Protein AF-A0A934LFW0-F1 (afdb_monomer)

Secondary structure (DSSP, 8-state):
-EEEEE------TTS--TT--TT-EEEEEE---TTSEEEEE-TTSSEEEEEGGGEEEE---HHHHHHHHHHH--

Radius of gyration: 11.91 Å; Cα contacts (8 Å, |Δi|>4): 121; chains: 1; bounding box: 32×20×30 Å

Nearest PDB structures (foldseek):
  2ct4-assembly1_A  TM=7.131E-01  e=7.932E-03  Homo sapiens
  6f55-assembly1_A  TM=6.649E-01  e=9.496E-03  Gallus gallus
  1jeg-assembly1_A  TM=6.680E-01  e=1.730E-02  Mus musculus
  1csk-assembly4_D  TM=6.666E-01  e=4.251E-02  Homo sapiens
  2dl5-assembly1_A  TM=6.126E-01  e=2.198E-02  Homo sapiens

Mean predicted aligned error: 2.79 Å

Structure (mmCIF, N/CA/C/O backbone):
data_AF-A0A934LFW0-F1
#
_entry.id   AF-A0A934LFW0-F1
#
loop_
_atom_site.group_PDB
_atom_site.id
_atom_site.type_symbol
_atom_site.label_atom_id
_atom_site.label_alt_id
_atom_site.label_comp_id
_atom_site.label_asym_id
_atom_site.label_entity_id
_atom_site.label_seq_id
_atom_site.pdbx_PDB_ins_code
_atom_site.Cartn_x
_atom_site.Cartn_y
_atom_site.Cartn_z
_atom_site.occupancy
_atom_site.B_iso_or_equiv
_atom_site.auth_seq_id
_atom_site.auth_comp_id
_atom_site.auth_asym_id
_atom_site.auth_atom_id
_atom_site.pdbx_PDB_model_num
ATOM 1 N N . MET A 1 1 ? -12.377 3.282 0.873 1.00 91.38 1 MET A N 1
ATOM 2 C CA . MET A 1 1 ? -10.929 3.088 1.066 1.00 91.38 1 MET A CA 1
ATOM 3 C C . MET A 1 1 ? -10.542 1.770 0.437 1.00 91.38 1 MET A C 1
ATOM 5 O O . MET A 1 1 ? -11.340 0.837 0.498 1.00 91.38 1 MET A O 1
ATOM 9 N N . LYS A 1 2 ? -9.384 1.714 -0.210 1.00 95.25 2 LYS A N 1
ATOM 10 C CA . LYS A 1 2 ? -8.870 0.508 -0.861 1.00 95.25 2 LYS A CA 1
ATOM 11 C C . LYS A 1 2 ? -7.496 0.212 -0.287 1.00 95.25 2 LYS A C 1
ATOM 13 O O . LYS A 1 2 ? -6.763 1.143 0.024 1.00 95.25 2 LYS A O 1
ATOM 18 N N . PHE A 1 3 ? -7.176 -1.066 -0.155 1.00 97.00 3 PHE A N 1
ATOM 19 C CA . PHE A 1 3 ? -5.904 -1.505 0.390 1.00 97.00 3 PHE A CA 1
ATOM 20 C C . PHE A 1 3 ? -5.273 -2.535 -0.526 1.00 97.00 3 PHE A C 1
ATOM 22 O O . PHE A 1 3 ? -5.969 -3.329 -1.167 1.00 97.00 3 PHE A O 1
ATOM 29 N N . VAL A 1 4 ? -3.951 -2.515 -0.555 1.00 98.06 4 VAL A N 1
ATOM 30 C CA . VAL A 1 4 ? -3.138 -3.474 -1.290 1.00 98.06 4 VAL A CA 1
ATOM 31 C C . VAL A 1 4 ? -2.059 -4.036 -0.376 1.00 98.06 4 VAL A C 1
ATOM 33 O O . VAL A 1 4 ? -1.665 -3.386 0.592 1.00 98.06 4 VAL A O 1
ATOM 36 N N . VAL A 1 5 ? -1.592 -5.246 -0.657 1.00 98.19 5 VAL A N 1
ATOM 37 C CA . VAL A 1 5 ? -0.446 -5.852 0.029 1.00 98.19 5 VAL A CA 1
ATOM 38 C C . VAL A 1 5 ? 0.722 -5.929 -0.934 1.00 98.19 5 VAL A C 1
ATOM 40 O O . VAL A 1 5 ? 0.553 -6.400 -2.055 1.00 98.19 5 VAL A O 1
ATOM 43 N N . CYS A 1 6 ? 1.900 -5.484 -0.500 1.00 98.25 6 CYS A N 1
ATOM 44 C CA . CYS A 1 6 ? 3.122 -5.635 -1.286 1.00 98.25 6 CYS A CA 1
ATOM 45 C C . CYS A 1 6 ? 3.508 -7.118 -1.351 1.00 98.25 6 CYS A C 1
ATOM 47 O O . CYS A 1 6 ? 3.750 -7.752 -0.322 1.00 98.25 6 CYS A O 1
ATOM 49 N N . VAL A 1 7 ? 3.554 -7.677 -2.558 1.00 98.06 7 VAL A N 1
ATOM 50 C CA . VAL A 1 7 ? 3.912 -9.084 -2.815 1.00 98.06 7 VAL A CA 1
ATOM 51 C C . VAL A 1 7 ? 5.222 -9.226 -3.586 1.00 98.06 7 VAL A C 1
ATOM 53 O O . VAL A 1 7 ? 5.782 -10.318 -3.644 1.00 98.06 7 VAL A O 1
ATOM 56 N N . SER A 1 8 ? 5.733 -8.130 -4.148 1.00 96.81 8 SER A N 1
ATOM 57 C CA . SER A 1 8 ? 7.016 -8.068 -4.839 1.00 96.81 8 SER A CA 1
ATOM 58 C C . SER A 1 8 ? 7.667 -6.702 -4.640 1.00 96.81 8 SER A C 1
ATOM 60 O O . SER A 1 8 ? 6.987 -5.69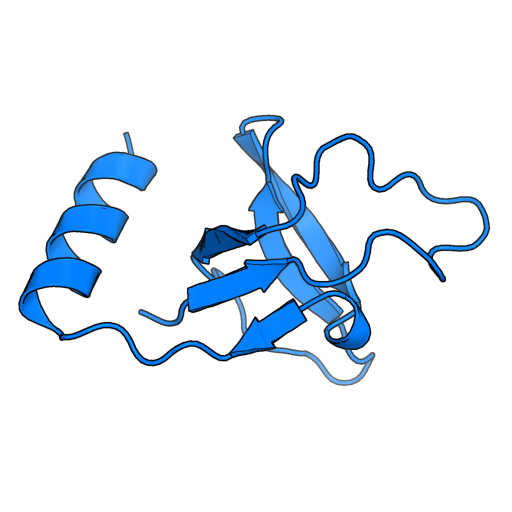6 -4.450 1.00 96.81 8 SER A O 1
ATOM 62 N N . ARG A 1 9 ? 8.998 -6.669 -4.720 1.00 95.00 9 ARG A N 1
ATOM 63 C CA . ARG A 1 9 ? 9.805 -5.438 -4.801 1.00 95.00 9 ARG A CA 1
ATOM 64 C C . ARG A 1 9 ? 10.680 -5.404 -6.055 1.00 95.00 9 ARG A C 1
ATOM 66 O O . ARG A 1 9 ? 11.613 -4.614 -6.150 1.00 95.00 9 ARG A O 1
ATOM 73 N N . GLU A 1 10 ? 10.433 -6.322 -6.981 1.00 92.50 10 GLU A N 1
ATOM 74 C CA . GLU A 1 10 ? 11.216 -6.494 -8.201 1.00 92.50 10 GLU A CA 1
ATOM 75 C C . GLU A 1 10 ? 10.534 -5.818 -9.393 1.00 92.50 10 GLU A C 1
ATOM 77 O O . GLU A 1 10 ? 9.329 -5.594 -9.385 1.00 92.50 10 GLU A O 1
ATOM 82 N N . GLY A 1 11 ? 11.288 -5.537 -10.459 1.00 82.19 11 GLY A N 1
ATOM 83 C CA . GLY A 1 11 ? 10.711 -5.025 -11.709 1.00 82.19 11 GLY A CA 1
ATOM 84 C C . GLY A 1 11 ? 10.570 -3.502 -11.791 1.00 82.19 11 GLY A C 1
ATOM 85 O O . GLY A 1 11 ? 9.901 -3.008 -12.692 1.00 82.19 11 GLY A O 1
ATOM 86 N N . LEU A 1 12 ? 11.235 -2.755 -10.903 1.00 85.12 12 LEU A N 1
ATOM 87 C CA . LEU A 1 12 ? 11.283 -1.286 -10.924 1.00 85.12 12 LEU A CA 1
ATOM 88 C C . LEU A 1 12 ? 12.416 -0.687 -11.776 1.00 85.12 12 LEU A C 1
ATOM 90 O O . LEU A 1 12 ? 12.528 0.532 -11.893 1.00 85.12 12 LEU A O 1
ATOM 94 N N . GLY A 1 13 ? 13.252 -1.519 -12.402 1.00 86.00 13 GLY A N 1
ATOM 95 C CA . GLY A 1 13 ? 14.372 -1.046 -13.217 1.00 86.00 13 GLY A CA 1
ATOM 96 C C . GLY A 1 13 ? 15.398 -0.278 -12.380 1.00 86.00 13 GLY A C 1
ATOM 97 O O . GLY A 1 13 ? 16.036 -0.864 -11.512 1.00 86.00 13 GLY A O 1
ATOM 98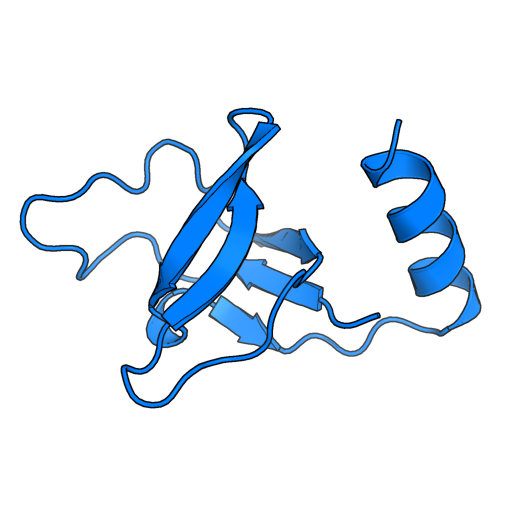 N N . GLU A 1 14 ? 15.566 1.015 -12.664 1.00 86.81 14 GLU A N 1
ATOM 99 C CA . GLU A 1 14 ? 16.503 1.901 -11.953 1.00 86.81 14 GLU A CA 1
ATOM 100 C C . GLU A 1 14 ? 15.916 2.506 -10.664 1.00 86.81 14 GLU A C 1
ATOM 102 O O . GLU A 1 14 ? 16.646 3.127 -9.891 1.00 86.81 14 GLU A O 1
ATOM 107 N N . PHE A 1 15 ? 14.614 2.335 -10.416 1.00 86.12 15 PHE A N 1
ATOM 108 C CA . PHE A 1 15 ? 13.947 2.850 -9.220 1.00 86.12 15 PHE A CA 1
ATOM 109 C C . PHE A 1 15 ? 14.035 1.857 -8.051 1.00 86.12 15 PHE A C 1
ATOM 111 O O . PHE A 1 15 ? 14.033 0.641 -8.250 1.00 86.12 15 PHE A O 1
ATOM 118 N N . SER A 1 16 ? 14.093 2.379 -6.822 1.00 88.31 16 SER A N 1
ATOM 119 C CA . SER A 1 16 ? 14.128 1.563 -5.601 1.00 88.31 16 SER A CA 1
ATOM 120 C C . SER A 1 16 ? 12.719 1.252 -5.072 1.00 88.31 16 SER A C 1
ATOM 122 O O . SER A 1 16 ? 11.798 2.052 -5.215 1.00 88.31 16 SER A O 1
ATOM 124 N N . ALA A 1 17 ? 12.578 0.084 -4.435 1.00 92.31 17 ALA A N 1
ATOM 125 C CA . ALA A 1 17 ? 11.434 -0.322 -3.607 1.00 92.31 17 ALA A CA 1
ATOM 126 C C . ALA A 1 17 ? 11.851 -0.536 -2.141 1.00 92.31 17 ALA A C 1
ATOM 128 O O . ALA A 1 17 ? 11.278 -1.370 -1.439 1.00 92.31 17 ALA A O 1
ATOM 129 N N . ASP A 1 18 ? 12.891 0.152 -1.674 1.00 94.00 18 ASP A N 1
ATOM 130 C CA . ASP A 1 18 ? 13.365 -0.013 -0.298 1.00 94.00 18 ASP A CA 1
ATOM 131 C C . ASP A 1 18 ? 12.359 0.495 0.739 1.00 94.00 18 ASP A C 1
ATOM 133 O O . ASP A 1 18 ? 12.281 -0.091 1.817 1.00 94.00 18 ASP A O 1
ATOM 137 N N . ASP A 1 19 ? 11.520 1.463 0.364 1.00 96.31 19 ASP A N 1
ATOM 138 C CA . ASP A 1 19 ? 10.397 1.960 1.168 1.00 96.31 19 ASP A CA 1
ATOM 139 C C . ASP A 1 19 ? 9.137 1.072 1.066 1.00 96.31 19 ASP A C 1
ATOM 141 O O . ASP A 1 19 ? 8.070 1.415 1.575 1.00 96.31 19 ASP A O 1
ATOM 145 N N . LEU A 1 20 ? 9.251 -0.106 0.437 1.00 97.25 20 LEU A N 1
ATOM 146 C CA . LEU A 1 20 ? 8.229 -1.149 0.463 1.00 97.25 20 LEU A CA 1
ATOM 147 C C . LEU A 1 20 ? 8.672 -2.345 1.317 1.00 97.25 20 LEU A C 1
ATOM 149 O O . LEU A 1 20 ? 9.761 -2.913 1.163 1.00 97.25 20 LEU A O 1
ATOM 153 N N . THR A 1 21 ? 7.748 -2.816 2.149 1.00 97.75 21 THR A N 1
ATOM 154 C CA . THR A 1 21 ? 7.876 -4.014 2.974 1.00 97.75 21 THR A CA 1
ATOM 155 C C . THR A 1 21 ? 6.959 -5.116 2.442 1.00 97.75 21 THR A C 1
ATOM 157 O O . THR A 1 21 ? 5.735 -4.976 2.410 1.00 97.75 21 THR A O 1
ATOM 160 N N . LEU A 1 22 ? 7.543 -6.264 2.076 1.00 97.94 22 LEU A N 1
ATOM 161 C CA . LEU A 1 22 ? 6.788 -7.446 1.647 1.00 97.94 22 LEU A CA 1
ATOM 162 C C . LEU A 1 22 ? 5.792 -7.898 2.726 1.00 97.94 22 LEU A C 1
ATOM 164 O O . LEU A 1 22 ? 6.129 -8.006 3.904 1.00 97.94 22 LEU A O 1
ATOM 168 N N . GLY A 1 23 ? 4.562 -8.189 2.310 1.00 97.88 23 GLY A N 1
ATOM 169 C CA . GLY A 1 23 ? 3.457 -8.586 3.182 1.00 97.88 23 GLY A CA 1
ATOM 170 C C . GLY A 1 23 ? 2.794 -7.430 3.937 1.00 97.88 23 GLY A C 1
ATOM 171 O O . GLY A 1 23 ? 1.774 -7.653 4.592 1.00 97.88 23 GLY A O 1
ATOM 172 N N . ARG A 1 24 ? 3.322 -6.201 3.850 1.00 97.00 24 ARG A N 1
ATOM 173 C CA . ARG A 1 24 ? 2.702 -5.023 4.463 1.00 97.00 24 ARG A CA 1
ATOM 174 C C . ARG A 1 24 ? 1.508 -4.548 3.642 1.00 97.00 24 ARG A C 1
ATOM 176 O O . ARG A 1 24 ? 1.502 -4.627 2.415 1.00 97.00 24 ARG A O 1
ATOM 183 N N . LEU A 1 25 ? 0.500 -4.063 4.361 1.00 96.75 25 LEU A N 1
ATOM 184 C CA . LEU A 1 25 ? -0.716 -3.482 3.812 1.00 96.75 25 LEU A CA 1
ATOM 185 C C . LEU A 1 25 ? -0.556 -1.962 3.671 1.00 96.75 25 LEU A C 1
ATOM 187 O O . LEU A 1 25 ? -0.146 -1.299 4.623 1.00 96.75 25 LEU A O 1
ATOM 191 N N . TYR A 1 26 ? -0.934 -1.436 2.511 1.00 97.00 26 TYR A N 1
ATOM 192 C CA . TYR A 1 26 ? -0.854 -0.023 2.146 1.00 97.00 26 TYR A CA 1
ATOM 193 C C . TYR A 1 26 ? -2.239 0.504 1.764 1.00 97.00 26 TYR A C 1
ATOM 195 O O . TYR A 1 26 ? -3.002 -0.192 1.086 1.00 97.00 26 TYR A O 1
ATOM 203 N N . GLU A 1 27 ? -2.582 1.720 2.200 1.00 96.25 27 GLU A N 1
ATOM 204 C CA . GLU A 1 27 ? -3.801 2.399 1.748 1.00 96.25 27 GLU A CA 1
ATOM 205 C C . GLU A 1 27 ? -3.573 3.052 0.383 1.00 96.25 27 GLU A C 1
ATOM 207 O O . GLU A 1 27 ? -2.623 3.808 0.191 1.00 96.25 27 GLU A O 1
ATOM 212 N N . VAL A 1 28 ? -4.472 2.781 -0.563 1.00 96.81 28 VAL A N 1
ATOM 213 C CA . VAL A 1 28 ? -4.435 3.356 -1.909 1.00 96.81 28 VAL A CA 1
ATOM 214 C C . VAL A 1 28 ? -5.095 4.732 -1.897 1.00 96.81 28 VAL A C 1
ATOM 216 O O . VAL A 1 28 ? -6.316 4.836 -1.743 1.00 96.81 28 VAL A O 1
ATOM 219 N N . LEU A 1 29 ? -4.292 5.772 -2.119 1.00 95.88 29 LEU A N 1
ATOM 220 C CA . LEU A 1 29 ? -4.744 7.157 -2.267 1.00 95.88 29 LEU A CA 1
ATOM 221 C C . LEU A 1 29 ? -5.417 7.387 -3.623 1.00 95.88 29 LEU A C 1
ATOM 223 O O . LEU A 1 29 ? -6.485 7.995 -3.694 1.00 95.88 29 LEU A O 1
ATOM 227 N N . SER A 1 30 ? -4.817 6.849 -4.689 1.00 96.25 30 SER A N 1
ATOM 228 C CA . SER A 1 30 ? -5.356 6.905 -6.050 1.00 96.25 30 SER A CA 1
ATOM 229 C C . SER A 1 30 ? -5.256 5.532 -6.709 1.00 96.25 30 SER A C 1
ATOM 231 O O . SER A 1 30 ? -4.195 4.907 -6.634 1.00 96.25 30 SER A O 1
ATOM 233 N N . PRO A 1 31 ? -6.336 5.046 -7.350 1.00 95.12 31 PRO A N 1
ATOM 234 C CA . PRO A 1 31 ? -6.314 3.764 -8.045 1.00 95.12 31 PRO A CA 1
ATOM 235 C C . PRO A 1 31 ? -5.343 3.796 -9.231 1.00 95.12 31 PRO A C 1
ATOM 237 O O . PRO A 1 31 ? -4.932 4.874 -9.658 1.00 95.12 31 PRO A O 1
ATOM 240 N N . THR A 1 32 ? -5.049 2.614 -9.777 1.00 96.69 32 THR A N 1
ATOM 241 C CA . THR A 1 32 ? -4.221 2.447 -10.972 1.00 96.69 32 THR A CA 1
ATOM 242 C C . THR A 1 32 ? -4.662 3.383 -12.101 1.00 96.69 32 THR A C 1
ATOM 244 O O . THR A 1 32 ? -5.839 3.408 -12.478 1.00 96.69 32 THR A O 1
ATOM 247 N N . ASP A 1 33 ? -3.719 4.154 -12.632 1.00 95.81 33 ASP A N 1
ATOM 248 C CA . ASP A 1 33 ? -3.917 5.027 -13.785 1.00 95.81 33 ASP A CA 1
ATOM 249 C C . ASP A 1 33 ? -3.728 4.292 -15.130 1.00 95.81 33 ASP A C 1
ATOM 251 O O . ASP A 1 33 ? -3.565 3.073 -15.199 1.00 95.81 33 ASP A O 1
ATOM 255 N N . SER A 1 34 ? -3.745 5.037 -16.240 1.00 96.62 34 SER A N 1
ATOM 256 C CA . SER A 1 34 ? -3.536 4.477 -17.584 1.00 96.62 34 SER A CA 1
ATOM 257 C C . SER A 1 34 ? -2.133 3.908 -17.826 1.00 96.62 34 SER A C 1
ATOM 259 O O . SER A 1 34 ? -1.912 3.283 -18.862 1.00 96.62 34 SER A O 1
ATOM 261 N N . HIS A 1 35 ? -1.186 4.143 -16.919 1.00 94.94 35 HIS A N 1
ATOM 262 C CA . HIS A 1 35 ? 0.186 3.649 -16.984 1.00 94.94 35 HIS A CA 1
ATOM 263 C C . HIS A 1 35 ? 0.424 2.437 -16.075 1.00 94.94 35 HIS A C 1
ATOM 265 O O . HIS A 1 35 ? 1.552 1.956 -16.012 1.00 94.94 35 HIS A O 1
ATOM 271 N N . GLY A 1 36 ? -0.610 1.919 -15.403 1.00 95.69 36 GLY A N 1
ATOM 272 C CA . GLY A 1 36 ? -0.451 0.788 -14.489 1.00 95.69 36 GLY A CA 1
ATOM 273 C C . GLY A 1 36 ? 0.108 1.195 -13.124 1.00 95.69 36 GLY A C 1
ATOM 274 O O . GLY A 1 36 ? 0.633 0.342 -12.413 1.00 95.69 36 GLY A O 1
ATOM 275 N N . MET A 1 37 ? 0.030 2.480 -12.758 1.00 96.31 37 MET A N 1
ATOM 276 C CA . MET A 1 37 ? 0.618 3.011 -11.528 1.00 96.31 37 MET A CA 1
ATOM 277 C C . MET A 1 37 ? -0.468 3.373 -10.516 1.00 96.31 37 MET A C 1
ATOM 279 O O . MET A 1 37 ? -1.408 4.095 -10.848 1.00 96.31 37 MET A O 1
ATOM 283 N N . LEU A 1 38 ? -0.327 2.919 -9.272 1.00 97.19 38 LEU A N 1
ATOM 284 C CA . LEU A 1 38 ? -1.199 3.284 -8.151 1.00 97.19 38 LEU A CA 1
ATOM 285 C C . LEU A 1 38 ? -0.451 4.168 -7.154 1.00 97.19 38 LEU A C 1
ATOM 287 O O . LEU A 1 38 ? 0.770 4.068 -7.023 1.00 97.19 38 LEU A O 1
ATOM 291 N N . ARG A 1 39 ? -1.181 5.039 -6.450 1.00 97.31 39 ARG A N 1
ATOM 292 C CA . ARG A 1 39 ? -0.603 5.937 -5.439 1.00 97.31 39 ARG A CA 1
ATOM 293 C C . ARG A 1 39 ? -0.890 5.431 -4.033 1.00 97.31 39 ARG A C 1
ATOM 295 O O . ARG A 1 39 ? -2.057 5.205 -3.710 1.00 97.31 39 ARG A O 1
ATOM 302 N N . ILE A 1 40 ? 0.143 5.318 -3.207 1.00 96.56 40 ILE A N 1
ATOM 303 C CA . ILE A 1 40 ? 0.074 4.929 -1.787 1.00 96.56 40 ILE A CA 1
ATOM 304 C C . ILE A 1 40 ? 0.960 5.858 -0.949 1.00 96.56 40 ILE A C 1
ATOM 306 O O . ILE A 1 40 ? 1.764 6.599 -1.508 1.00 96.56 40 ILE A O 1
ATOM 310 N N . ILE A 1 41 ? 0.812 5.799 0.375 1.00 94.75 41 ILE A N 1
ATOM 311 C CA . ILE A 1 41 ? 1.835 6.279 1.314 1.00 94.75 41 ILE A CA 1
ATOM 312 C C . ILE A 1 41 ? 2.702 5.074 1.675 1.00 94.75 41 ILE A C 1
ATOM 3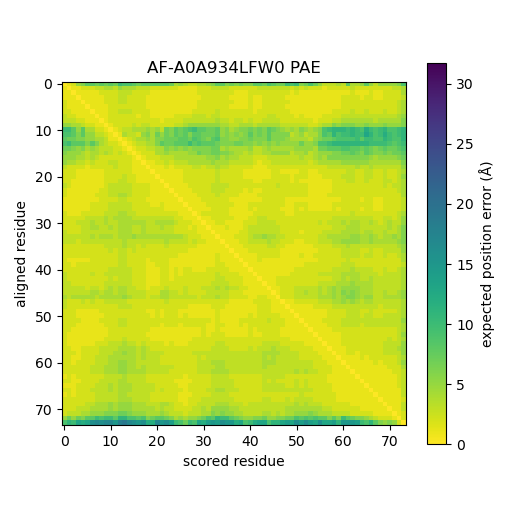14 O O . ILE A 1 41 ? 2.165 4.087 2.185 1.00 94.75 41 ILE A O 1
ATOM 318 N N . ASP A 1 42 ? 3.993 5.116 1.360 1.00 95.00 42 ASP A N 1
ATOM 319 C CA . ASP A 1 42 ? 4.919 4.002 1.600 1.00 95.00 42 ASP A CA 1
ATOM 320 C C . ASP A 1 42 ? 5.584 4.073 2.992 1.00 95.00 42 ASP A C 1
ATOM 322 O O . ASP A 1 42 ? 5.131 4.804 3.879 1.00 95.00 42 ASP A O 1
ATOM 326 N N . ASP A 1 43 ? 6.627 3.275 3.236 1.00 95.44 43 ASP A N 1
ATOM 327 C CA . ASP A 1 43 ? 7.287 3.212 4.545 1.00 95.44 43 ASP A CA 1
ATOM 328 C C . ASP A 1 43 ? 8.086 4.480 4.897 1.00 95.44 43 ASP A C 1
ATOM 330 O O . ASP A 1 43 ? 8.411 4.671 6.074 1.00 95.44 43 ASP A O 1
ATOM 334 N N . SER A 1 44 ? 8.357 5.356 3.925 1.00 93.81 44 SER A N 1
ATOM 335 C CA . SER A 1 44 ? 8.959 6.676 4.150 1.00 93.81 44 SER A CA 1
ATOM 336 C C . SER A 1 44 ? 7.959 7.688 4.724 1.00 93.81 44 SER A C 1
ATOM 338 O O . SER A 1 44 ? 8.362 8.664 5.360 1.00 93.81 44 SER A O 1
ATOM 340 N N . GLY A 1 45 ? 6.655 7.445 4.543 1.00 90.94 45 GLY A N 1
ATOM 341 C CA . GLY A 1 45 ? 5.585 8.383 4.887 1.00 90.94 45 GLY A CA 1
ATOM 342 C C . GLY A 1 45 ? 5.244 9.385 3.778 1.00 90.94 45 GLY A C 1
ATOM 343 O O . GLY A 1 45 ? 4.410 10.263 3.997 1.00 90.94 45 GLY A O 1
ATOM 344 N N . GLU A 1 46 ? 5.852 9.262 2.597 1.00 91.38 46 GLU A N 1
ATOM 345 C CA . GLU A 1 46 ? 5.585 10.112 1.432 1.00 91.38 46 GLU A CA 1
ATOM 346 C C . GLU A 1 46 ? 4.603 9.456 0.442 1.00 91.38 46 GLU A C 1
ATOM 348 O O . GLU A 1 46 ? 4.405 8.238 0.437 1.00 91.38 46 GLU A O 1
ATOM 353 N N . ASP A 1 47 ? 3.954 10.270 -0.400 1.00 93.06 47 ASP A N 1
ATOM 354 C CA . ASP A 1 47 ? 2.952 9.820 -1.367 1.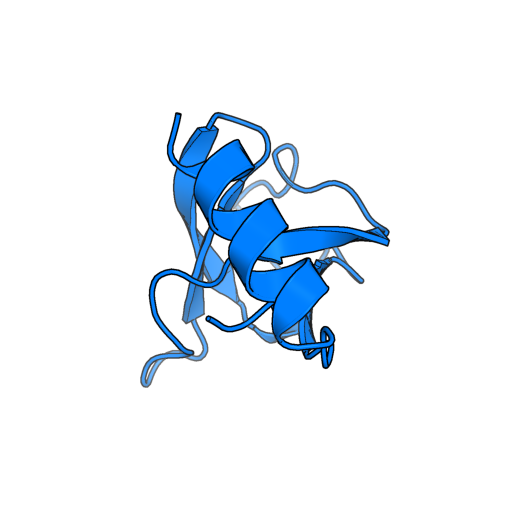00 93.06 47 ASP A CA 1
ATOM 355 C C . ASP A 1 47 ? 3.556 9.489 -2.746 1.00 93.06 47 ASP A C 1
ATOM 357 O O . ASP A 1 47 ? 3.625 10.317 -3.656 1.00 93.06 47 ASP A O 1
ATOM 361 N N . PHE A 1 48 ? 3.935 8.227 -2.950 1.00 94.94 48 PHE A N 1
ATOM 362 C CA . PHE A 1 48 ? 4.585 7.769 -4.182 1.00 94.94 48 PHE A CA 1
ATOM 3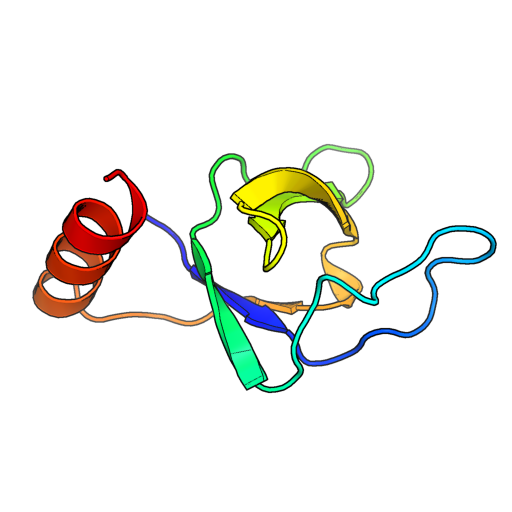63 C C . PHE A 1 48 ? 3.681 6.959 -5.120 1.00 94.94 48 PHE A C 1
ATOM 365 O O . PHE A 1 48 ? 2.633 6.422 -4.747 1.00 94.94 48 PHE A O 1
ATOM 372 N N . LEU A 1 49 ? 4.102 6.894 -6.390 1.00 95.69 49 LEU A N 1
ATOM 373 C CA . LEU A 1 49 ? 3.512 6.046 -7.424 1.00 95.69 49 LEU A CA 1
ATOM 374 C C . LEU A 1 49 ? 4.329 4.767 -7.583 1.00 95.69 49 LEU A C 1
ATOM 376 O O . LEU A 1 49 ? 5.529 4.829 -7.844 1.00 95.69 49 LEU A O 1
ATOM 380 N N . TYR A 1 50 ? 3.650 3.625 -7.546 1.00 96.25 50 TYR A N 1
ATOM 381 C CA . TYR A 1 50 ? 4.255 2.321 -7.786 1.00 96.25 50 TYR A CA 1
ATOM 382 C C . TYR A 1 50 ? 3.479 1.519 -8.835 1.00 96.25 50 TYR A C 1
ATOM 384 O O . TYR A 1 50 ? 2.261 1.687 -8.946 1.00 96.25 50 TYR A O 1
ATOM 392 N N . PRO A 1 51 ? 4.148 0.625 -9.588 1.00 96.25 51 PRO A N 1
ATOM 393 C CA . PRO A 1 51 ? 3.470 -0.290 -10.493 1.00 96.25 51 PRO A CA 1
ATOM 394 C C . PRO A 1 51 ? 2.512 -1.192 -9.720 1.00 96.25 51 PRO A C 1
ATOM 396 O O . PRO A 1 51 ? 2.887 -1.784 -8.704 1.00 96.25 51 PRO A O 1
ATOM 399 N N . GLU A 1 52 ? 1.294 -1.357 -10.224 1.00 96.06 52 GLU A N 1
ATOM 400 C CA . GLU A 1 52 ? 0.296 -2.213 -9.580 1.00 96.06 52 GLU A CA 1
ATOM 401 C C . GLU A 1 52 ? 0.743 -3.673 -9.479 1.00 96.06 52 GLU A C 1
ATOM 403 O O . GLU A 1 52 ? 0.359 -4.364 -8.544 1.00 96.06 52 GLU A O 1
ATOM 408 N N . SER A 1 53 ? 1.630 -4.119 -10.374 1.00 96.00 53 SER A N 1
ATOM 409 C CA . SER A 1 53 ? 2.194 -5.472 -10.382 1.00 96.00 53 SER A CA 1
ATOM 410 C C . SER A 1 53 ? 3.018 -5.824 -9.140 1.00 96.00 53 SER A C 1
ATOM 412 O O . SER A 1 53 ? 3.346 -6.992 -8.944 1.00 96.00 53 SER A O 1
ATOM 414 N N . LEU A 1 54 ? 3.400 -4.840 -8.320 1.00 97.44 54 LEU A N 1
ATOM 415 C CA . LEU A 1 54 ? 4.084 -5.086 -7.047 1.00 97.44 54 LEU A CA 1
ATOM 416 C C . LEU A 1 54 ? 3.122 -5.505 -5.930 1.00 97.44 54 LEU A C 1
ATOM 418 O O . LEU A 1 54 ? 3.571 -5.947 -4.866 1.00 97.44 54 LEU A O 1
ATOM 422 N N . PHE A 1 55 ? 1.813 -5.361 -6.149 1.00 97.81 55 PHE A N 1
ATOM 423 C CA . PHE A 1 55 ? 0.813 -5.508 -5.108 1.00 97.81 55 PHE A CA 1
ATOM 424 C C . PHE A 1 55 ? -0.361 -6.396 -5.509 1.00 97.81 55 PHE A C 1
ATOM 426 O O . PHE A 1 55 ? -0.706 -6.540 -6.676 1.00 97.81 55 PHE A O 1
ATOM 433 N N . GLU A 1 56 ? -1.032 -6.925 -4.491 1.00 98.06 56 GLU A 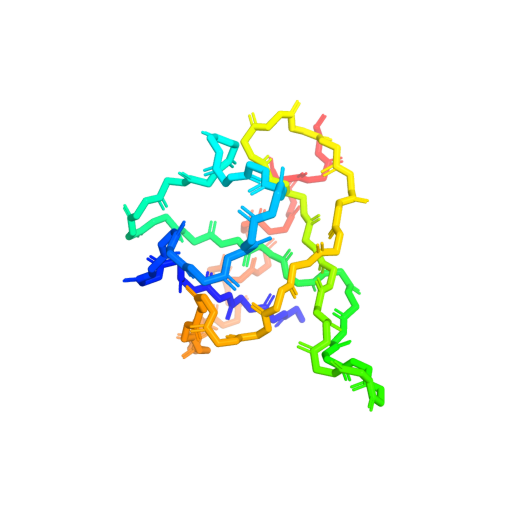N 1
ATOM 434 C CA . GLU A 1 56 ? -2.320 -7.599 -4.625 1.00 98.06 56 GLU A CA 1
ATOM 435 C C . GLU A 1 56 ? -3.406 -6.821 -3.886 1.00 98.06 56 GLU A C 1
ATOM 437 O O . GLU A 1 56 ? -3.185 -6.303 -2.786 1.00 98.06 56 GLU A O 1
ATOM 442 N N . THR A 1 57 ? -4.601 -6.745 -4.473 1.00 97.12 57 THR A N 1
ATOM 443 C CA . THR A 1 57 ? -5.743 -6.085 -3.824 1.00 97.12 57 THR A CA 1
ATOM 444 C C . THR A 1 57 ? -6.251 -6.932 -2.664 1.00 97.12 57 THR A C 1
ATOM 446 O O . THR A 1 57 ? -6.475 -8.132 -2.814 1.00 97.12 57 THR A O 1
ATOM 449 N N . VAL A 1 58 ? -6.500 -6.300 -1.514 1.00 96.19 58 VAL A N 1
ATOM 450 C CA . VAL A 1 58 ? -7.046 -6.980 -0.334 1.00 96.19 58 VAL A CA 1
ATOM 451 C C . VAL A 1 58 ? -8.364 -6.354 0.091 1.00 96.19 58 VAL A C 1
ATOM 453 O O . VAL A 1 58 ? -8.469 -5.151 0.340 1.00 96.19 58 VAL A O 1
ATOM 456 N N . GLU A 1 59 ? -9.384 -7.199 0.229 1.00 96.38 59 GLU A N 1
ATOM 457 C CA . GLU A 1 59 ? -10.649 -6.800 0.828 1.00 96.38 59 GLU A CA 1
ATOM 458 C C . GLU A 1 59 ? -10.516 -6.727 2.348 1.00 96.38 59 GLU A C 1
ATOM 460 O O . GLU A 1 59 ? -10.354 -7.727 3.049 1.00 96.38 59 GLU A O 1
ATOM 465 N N . VAL A 1 60 ? -10.618 -5.510 2.872 1.00 96.38 60 VAL A N 1
ATOM 466 C CA . VAL A 1 60 ? -10.629 -5.249 4.309 1.00 96.38 60 VAL A CA 1
ATOM 467 C C . VAL A 1 60 ? -12.062 -4.955 4.739 1.00 96.38 60 VAL A C 1
ATOM 469 O O . VAL A 1 60 ? -12.750 -4.131 4.136 1.00 96.38 60 VAL A O 1
ATOM 472 N N . GLN A 1 61 ? -12.522 -5.606 5.811 1.00 97.88 61 GLN A N 1
ATOM 473 C CA . GLN A 1 61 ? -13.848 -5.339 6.376 1.00 97.88 61 GLN A CA 1
ATOM 474 C C . GLN A 1 61 ? -14.016 -3.847 6.675 1.00 97.88 61 GLN A C 1
ATOM 476 O O . GLN A 1 61 ? -13.131 -3.242 7.273 1.00 97.88 61 GLN A O 1
ATOM 481 N N . GLN A 1 62 ? -15.178 -3.273 6.355 1.00 97.06 62 GLN A N 1
ATOM 482 C CA . GLN A 1 62 ? -15.408 -1.821 6.423 1.00 97.06 62 GLN A CA 1
ATOM 483 C C . GLN A 1 62 ? -15.038 -1.186 7.771 1.00 97.06 62 GLN A C 1
ATOM 485 O O . GLN A 1 62 ? -14.432 -0.119 7.814 1.00 97.06 62 GLN A O 1
ATOM 490 N N . LYS A 1 63 ? -15.345 -1.862 8.886 1.00 97.69 63 LYS A N 1
ATOM 491 C CA . LYS A 1 63 ? -14.966 -1.390 10.226 1.00 97.69 63 LYS A CA 1
ATOM 492 C C . LYS A 1 63 ? -13.446 -1.329 10.408 1.00 97.69 63 LYS A C 1
ATOM 494 O O . LYS A 1 63 ? -12.939 -0.382 10.999 1.00 97.69 63 LYS A O 1
ATOM 499 N N . THR A 1 64 ? -12.730 -2.350 9.944 1.00 97.62 64 THR A N 1
ATOM 500 C CA . THR A 1 64 ? -11.265 -2.416 10.025 1.00 97.62 64 THR A CA 1
ATOM 501 C C . THR A 1 64 ? -10.635 -1.409 9.084 1.00 97.62 64 THR A C 1
ATOM 503 O O . THR A 1 64 ? -9.745 -0.687 9.513 1.00 97.62 64 THR A O 1
ATOM 506 N N . ALA A 1 65 ? -11.156 -1.317 7.858 1.00 96.44 65 ALA A N 1
ATOM 507 C CA . ALA A 1 65 ? -10.773 -0.327 6.875 1.00 96.44 65 ALA A CA 1
ATOM 508 C C . ALA A 1 65 ? -10.813 1.051 7.541 1.00 96.44 65 ALA A C 1
ATOM 510 O O . ALA A 1 65 ? -9.753 1.627 7.752 1.00 96.44 65 ALA A O 1
ATOM 511 N N . ALA A 1 66 ? -11.988 1.527 7.968 1.00 96.75 66 ALA A N 1
ATOM 512 C CA . ALA A 1 66 ? -12.161 2.859 8.556 1.00 96.75 66 ALA A CA 1
ATOM 513 C C . ALA A 1 66 ? -11.164 3.166 9.688 1.00 96.75 66 ALA A C 1
ATOM 515 O O . ALA A 1 66 ? -10.616 4.261 9.740 1.00 96.75 66 ALA A O 1
ATOM 516 N N . ARG A 1 67 ? -10.884 2.186 10.562 1.00 96.69 67 ARG A N 1
ATOM 517 C CA . ARG A 1 67 ? -9.882 2.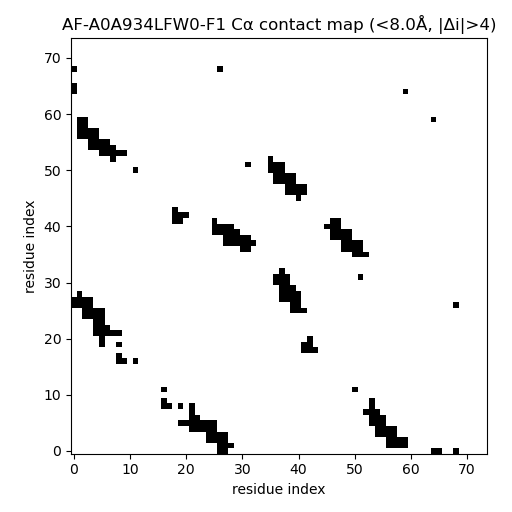341 11.629 1.00 96.69 67 ARG A CA 1
ATOM 518 C C . ARG A 1 67 ? -8.462 2.511 11.094 1.00 96.69 67 ARG A C 1
ATOM 520 O O . ARG A 1 67 ? -7.721 3.297 11.665 1.00 96.69 67 ARG A O 1
ATOM 527 N N . LEU A 1 68 ? -8.080 1.769 10.056 1.00 95.00 68 LEU A N 1
ATOM 528 C CA . LEU A 1 68 ? -6.755 1.884 9.445 1.00 95.00 68 LEU A CA 1
ATOM 529 C C . LEU A 1 68 ? -6.553 3.262 8.815 1.00 95.00 68 LEU A C 1
ATOM 531 O O . LEU A 1 68 ? -5.538 3.878 9.089 1.00 95.00 68 LEU A O 1
ATOM 535 N N . HIS A 1 69 ? -7.529 3.781 8.068 1.00 93.81 69 HIS A N 1
ATOM 536 C CA . HIS A 1 69 ? -7.411 5.120 7.473 1.00 93.81 69 HIS A CA 1
ATOM 537 C C . HIS A 1 69 ? -7.217 6.215 8.511 1.00 93.81 69 HIS A C 1
ATOM 539 O O . HIS A 1 69 ? -6.335 7.048 8.362 1.00 93.81 69 HIS A O 1
ATOM 545 N N . THR A 1 70 ? -7.995 6.191 9.597 1.00 95.00 70 THR A N 1
ATOM 546 C CA . THR A 1 70 ? -7.806 7.163 10.680 1.00 95.00 70 THR A CA 1
ATOM 547 C C . THR A 1 70 ? -6.408 7.072 11.289 1.00 95.00 70 THR A C 1
ATOM 549 O O . THR A 1 70 ? -5.824 8.100 11.577 1.00 95.00 70 THR A O 1
ATOM 552 N N . LEU A 1 71 ? -5.863 5.864 11.465 1.00 92.25 71 LEU A N 1
ATOM 553 C CA . LEU A 1 71 ? -4.527 5.676 12.042 1.00 92.25 71 LEU A CA 1
ATOM 554 C C . LEU A 1 71 ? -3.380 6.055 11.096 1.00 92.25 71 LEU A C 1
ATOM 556 O O . LEU A 1 71 ? -2.281 6.290 11.580 1.00 92.25 71 LEU A O 1
ATOM 560 N N . LEU A 1 72 ? -3.607 6.024 9.781 1.00 87.00 72 LEU A N 1
ATOM 561 C CA . LEU A 1 72 ? -2.591 6.298 8.758 1.00 87.00 72 LEU A CA 1
ATOM 562 C C . LEU A 1 72 ? -2.621 7.748 8.251 1.00 87.00 72 LEU A C 1
ATOM 564 O O . LEU A 1 72 ? -1.711 8.149 7.535 1.00 87.00 72 LEU A O 1
ATOM 568 N N . ALA A 1 73 ? -3.671 8.507 8.570 1.00 80.44 73 ALA A N 1
ATOM 569 C CA . ALA A 1 73 ? -3.823 9.908 8.178 1.00 80.44 73 ALA A CA 1
ATOM 570 C C . ALA A 1 73 ? -3.230 10.911 9.193 1.00 80.44 73 ALA A C 1
ATOM 572 O O . ALA A 1 73 ? -3.222 12.108 8.899 1.00 80.44 73 ALA A O 1
ATOM 573 N N . ASP A 1 74 ? -2.778 10.429 10.357 1.00 60.03 74 ASP A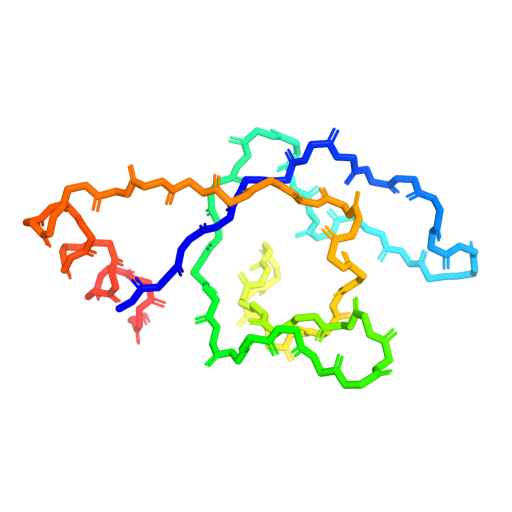 N 1
ATOM 574 C CA . ASP A 1 74 ? -2.120 11.190 11.435 1.00 60.03 74 ASP A CA 1
ATOM 575 C C . ASP A 1 74 ? -0.588 11.061 11.354 1.00 60.03 74 ASP A C 1
ATOM 577 O O . ASP A 1 74 ? 0.102 12.070 11.638 1.00 60.03 74 ASP A O 1
#

Solvent-accessible surface area (backbone atoms only — not comparable to full-atom values): 4498 Å² total; per-residue (Å²): 139,49,38,32,29,28,76,49,74,71,90,55,81,94,54,84,43,81,50,56,56,78,75,40,77,35,55,47,78,38,74,66,48,100,83,44,35,25,28,30,50,48,73,80,71,48,84,44,78,43,58,47,88,27,43,44,83,49,93,61,59,67,74,59,41,57,54,49,54,62,69,72,75,112

Foldseek 3Di:
DWKKAFQDQDDPVPDGPPQADHRDIWDFPADQDPVQWTWTQTNVRDIDIDHCVRIDTDDDDPVRVVVVVVVSVD

pLDDT: mean 94.31, std 5.53, range [60.03, 98.25]

Sequence (74 aa):
MKFVVCVSREGLGEFSADDLTLGRLYEVLSPTDSHGMLRIID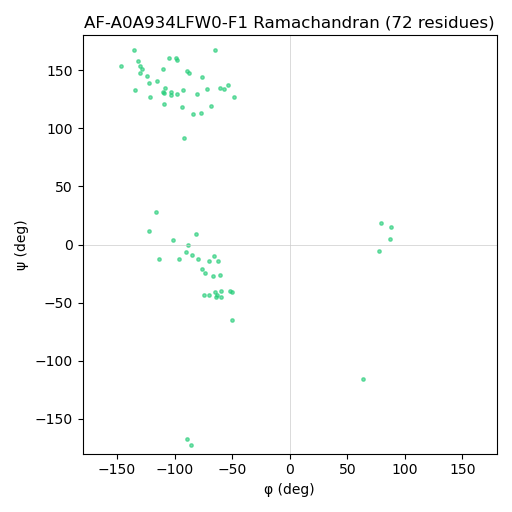DSGEDFLYPESLFETVEVQQKTAARLHTLLAD